Protein AF-A0A1F2WNJ8-F1 (afdb_monomer)

Solvent-accessible surface area (backbone atoms only — not comparable to full-atom values): 9032 Å² total; per-residue (Å²): 133,84,73,77,76,70,85,64,63,61,57,28,18,26,42,73,96,50,58,92,59,46,74,26,73,40,63,68,59,33,52,50,54,56,52,70,74,45,60,77,95,72,59,63,69,61,45,53,36,36,20,24,24,73,57,68,88,82,43,72,6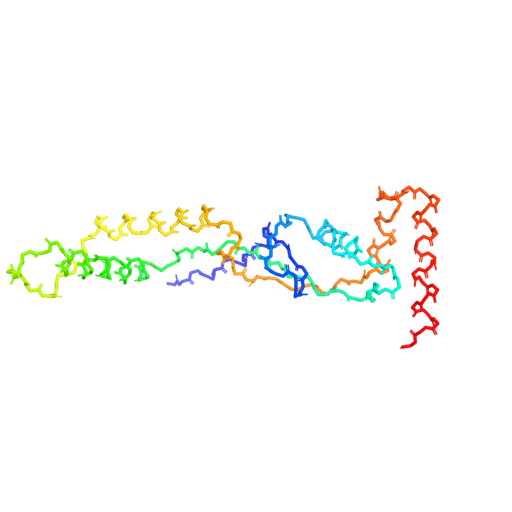1,57,21,42,53,52,31,42,52,54,50,51,53,50,37,75,76,69,49,71,98,80,71,76,95,78,72,74,67,49,75,68,50,30,50,51,37,39,52,48,52,50,47,47,46,68,70,44,68,63,80,42,46,42,80,61,44,76,46,81,43,51,42,64,64,48,38,75,75,40,26,44,81,76,57,33,70,67,58,15,51,48,51,48,50,52,53,54,49,56,64,72,74,50,134

pLDDT: mean 79.24, std 13.73, range [32.66, 96.44]

Mean predicted aligned error: 10.82 Å

Radius of gyration: 24.04 Å; Cα contacts (8 Å, |Δi|>4): 175; chains: 1; bounding box: 48×28×74 Å

Foldseek 3Di:
DPPPPPQDFFQFKEWPPRVVARDHRDHLVRLVVVCVVDDLLPDDQKTKMWGKDADQPPDLPVLQVVLLVVVVVCCVVPNDPPDDNPDGRDPVSSVVSNVVVRVCSVPPHDPRIDGRDIDIDGPLVSLVVPQCVVPNDPRSVVSSVVSVVSVVVPD

Organism: NCBI:txid1797199

Structure (mmCIF, N/CA/C/O backbone):
data_AF-A0A1F2WNJ8-F1
#
_entry.id   AF-A0A1F2WNJ8-F1
#
loop_
_atom_site.group_PDB
_atom_site.id
_atom_site.type_symbol
_atom_site.label_atom_id
_atom_site.label_alt_id
_atom_site.label_comp_id
_atom_site.label_asym_id
_atom_site.label_entity_id
_atom_site.label_seq_id
_atom_site.pdbx_PDB_ins_code
_atom_site.Cartn_x
_atom_site.Cartn_y
_atom_site.Cartn_z
_atom_site.occupancy
_atom_site.B_iso_or_equiv
_atom_site.auth_seq_id
_atom_site.auth_comp_id
_atom_site.auth_asym_id
_atom_site.auth_atom_id
_atom_site.pdbx_PDB_model_num
ATOM 1 N N . MET A 1 1 ? -27.701 -10.867 8.810 1.00 33.66 1 MET A N 1
ATOM 2 C CA . MET A 1 1 ? -26.937 -11.125 7.574 1.00 33.66 1 MET A CA 1
ATOM 3 C C . MET A 1 1 ? -25.836 -10.092 7.550 1.00 33.66 1 MET A C 1
ATOM 5 O O . MET A 1 1 ? -26.159 -8.916 7.579 1.00 33.66 1 MET A O 1
ATOM 9 N N . ILE A 1 2 ? -24.582 -10.520 7.658 1.00 36.41 2 ILE A N 1
ATOM 10 C CA . ILE A 1 2 ? -23.432 -9.622 7.523 1.00 36.41 2 ILE A CA 1
ATOM 11 C C . ILE A 1 2 ? -23.294 -9.413 6.017 1.00 36.41 2 ILE A C 1
ATOM 13 O O . ILE A 1 2 ? -23.156 -10.397 5.290 1.00 36.41 2 ILE A O 1
ATOM 17 N N . GLU A 1 3 ? -23.467 -8.180 5.543 1.00 32.66 3 GLU A N 1
ATOM 18 C CA . GLU A 1 3 ? -23.197 -7.859 4.142 1.00 32.66 3 GLU A CA 1
ATOM 19 C C . GLU A 1 3 ? -21.767 -8.308 3.819 1.00 32.66 3 GLU A C 1
ATOM 21 O O . GLU A 1 3 ? -20.878 -8.105 4.655 1.00 32.66 3 GLU A O 1
ATOM 26 N N . PRO A 1 4 ? -21.517 -8.954 2.664 1.00 41.44 4 PRO A N 1
ATOM 27 C CA . PRO A 1 4 ? -20.151 -9.218 2.256 1.00 41.44 4 PRO A CA 1
ATOM 28 C C . PRO A 1 4 ? -19.448 -7.867 2.245 1.00 41.44 4 PRO A C 1
ATOM 30 O O . PRO A 1 4 ? -19.889 -6.950 1.552 1.00 41.44 4 PRO A O 1
ATOM 33 N N . CYS A 1 5 ? -18.420 -7.729 3.083 1.00 46.00 5 CYS A N 1
ATOM 34 C CA . CYS A 1 5 ? -17.562 -6.560 3.078 1.00 46.00 5 CYS A CA 1
ATOM 35 C C . CYS A 1 5 ? -17.187 -6.311 1.617 1.00 46.00 5 CYS A C 1
ATOM 37 O O . CYS A 1 5 ? -16.544 -7.170 1.012 1.00 46.00 5 CYS A O 1
ATOM 39 N N . GLY A 1 6 ? -17.673 -5.207 1.036 1.00 52.19 6 GLY A N 1
ATOM 40 C CA . GLY A 1 6 ? -17.343 -4.844 -0.337 1.00 52.19 6 GLY A CA 1
ATOM 41 C C . GLY A 1 6 ? -15.834 -4.959 -0.513 1.00 52.19 6 GLY A C 1
ATOM 42 O O . GLY A 1 6 ? -15.090 -4.626 0.415 1.00 52.19 6 GLY A O 1
ATOM 43 N N . LYS A 1 7 ? -15.399 -5.518 -1.646 1.00 59.28 7 LYS A N 1
ATOM 44 C CA . LYS A 1 7 ? -13.976 -5.665 -1.956 1.00 59.28 7 LYS A CA 1
ATOM 45 C C . LYS A 1 7 ? -13.351 -4.276 -1.789 1.00 59.28 7 LYS A C 1
ATOM 47 O O . LYS A 1 7 ? -13.779 -3.347 -2.467 1.00 59.28 7 LYS A O 1
ATOM 52 N N . GLN A 1 8 ? -12.481 -4.109 -0.794 1.00 71.25 8 GLN A N 1
ATOM 53 C CA . GLN A 1 8 ? -11.830 -2.824 -0.559 1.00 71.25 8 GLN A CA 1
ATOM 54 C C . GLN A 1 8 ? -10.911 -2.552 -1.750 1.00 71.25 8 GLN A C 1
ATOM 56 O O . GLN A 1 8 ? -10.199 -3.454 -2.186 1.00 71.25 8 GLN A O 1
ATOM 61 N N . GLU A 1 9 ? -10.997 -1.349 -2.307 1.00 83.31 9 GLU A N 1
ATOM 62 C CA . GLU A 1 9 ? -10.134 -0.908 -3.403 1.00 83.31 9 GLU A CA 1
ATOM 63 C C . GLU A 1 9 ? -8.797 -0.427 -2.834 1.00 83.31 9 GLU A C 1
ATOM 65 O O . GLU A 1 9 ? -8.747 0.080 -1.709 1.00 83.31 9 GLU A O 1
ATOM 70 N N . ALA A 1 10 ? -7.715 -0.614 -3.590 1.00 86.75 10 ALA A N 1
ATOM 71 C CA . ALA A 1 10 ? -6.405 -0.107 -3.210 1.00 86.75 10 ALA A CA 1
ATOM 72 C C . ALA A 1 10 ? -6.395 1.431 -3.254 1.00 86.75 10 ALA A C 1
ATOM 74 O O . ALA A 1 10 ? -6.779 2.042 -4.249 1.00 86.75 10 ALA A O 1
ATOM 75 N N . GLU A 1 11 ? -5.949 2.046 -2.163 1.00 87.81 11 GLU A N 1
ATOM 76 C CA . GLU A 1 11 ? -5.762 3.495 -2.014 1.00 87.81 11 GLU A CA 1
ATOM 77 C C . GLU A 1 11 ? -4.281 3.878 -2.100 1.00 87.81 11 GLU A C 1
ATOM 79 O O . GLU A 1 11 ? -3.948 5.010 -2.450 1.00 87.81 11 GLU A O 1
ATOM 84 N N . LEU A 1 12 ? -3.401 2.939 -1.743 1.00 88.56 12 LEU A N 1
ATOM 85 C CA . LEU A 1 12 ? -1.956 3.100 -1.729 1.00 88.56 12 LEU A CA 1
ATOM 86 C C . LEU A 1 12 ? -1.278 1.865 -2.332 1.00 88.56 12 LEU A C 1
ATOM 88 O O . LEU A 1 12 ? -1.817 0.761 -2.259 1.00 88.56 12 LEU A O 1
ATOM 92 N N . TRP A 1 13 ? -0.083 2.045 -2.882 1.00 90.25 13 TRP A N 1
ATOM 93 C CA . TRP A 1 13 ? 0.693 1.013 -3.560 1.00 90.25 13 TRP A CA 1
ATOM 94 C C . TRP A 1 13 ? 2.133 0.983 -3.045 1.00 90.25 13 TRP A C 1
ATOM 96 O O . TRP A 1 13 ? 2.721 2.025 -2.741 1.00 90.25 13 TRP A O 1
ATOM 106 N N . ALA A 1 14 ? 2.694 -0.222 -2.946 1.00 90.81 14 ALA A N 1
ATOM 107 C CA . ALA A 1 14 ? 4.107 -0.448 -2.652 1.00 90.81 14 ALA A CA 1
ATOM 108 C C . ALA A 1 14 ? 4.631 -1.681 -3.399 1.00 90.81 14 ALA A C 1
ATOM 110 O O . ALA A 1 14 ? 3.898 -2.652 -3.603 1.00 90.81 14 ALA A O 1
ATOM 111 N N . VAL A 1 15 ? 5.911 -1.664 -3.767 1.00 89.69 15 VAL A N 1
ATOM 112 C CA . VAL A 1 15 ? 6.618 -2.848 -4.272 1.00 89.69 15 VAL A CA 1
ATOM 113 C C . VAL A 1 15 ? 6.935 -3.794 -3.108 1.00 89.69 15 VAL A C 1
ATOM 115 O O . VAL A 1 15 ? 7.260 -3.346 -2.007 1.00 89.69 15 VAL A O 1
ATOM 118 N N . GLU A 1 16 ? 6.832 -5.106 -3.331 1.00 85.50 16 GLU A N 1
ATOM 119 C CA . GLU A 1 16 ? 7.194 -6.123 -2.336 1.00 85.50 16 GLU A CA 1
ATOM 120 C C . GLU A 1 16 ? 8.633 -5.920 -1.819 1.00 85.50 16 GLU A C 1
ATOM 122 O O . GLU A 1 16 ? 9.577 -5.776 -2.596 1.00 85.50 16 GLU A O 1
ATOM 127 N N . GLY A 1 17 ? 8.802 -5.890 -0.492 1.00 78.12 17 GLY A N 1
ATOM 128 C CA . GLY A 1 17 ? 10.090 -5.635 0.161 1.00 78.12 17 GLY A CA 1
ATOM 129 C C . GLY A 1 17 ? 10.508 -4.159 0.222 1.00 78.12 17 GLY A C 1
ATOM 130 O O . GLY A 1 17 ? 11.590 -3.863 0.724 1.00 78.12 17 GLY A O 1
ATOM 131 N N . TRP A 1 18 ? 9.676 -3.242 -0.286 1.00 74.31 18 TRP A N 1
ATOM 132 C CA . TRP A 1 18 ? 9.770 -1.780 -0.118 1.00 74.31 18 TRP A CA 1
ATOM 133 C C . TRP A 1 18 ? 8.562 -1.217 0.663 1.00 74.31 18 TRP A C 1
ATOM 135 O O . TRP A 1 18 ? 8.301 -0.015 0.687 1.00 74.31 18 TRP A O 1
ATOM 145 N N . ASP A 1 19 ? 7.829 -2.098 1.336 1.00 63.72 19 ASP A N 1
ATOM 146 C CA . ASP A 1 19 ? 6.592 -1.859 2.080 1.00 63.72 19 ASP A CA 1
ATOM 147 C C . ASP A 1 19 ? 6.775 -1.059 3.381 1.00 63.72 19 ASP A C 1
ATOM 149 O O . ASP A 1 19 ? 5.790 -0.638 3.989 1.00 63.72 19 ASP A O 1
ATOM 153 N N . GLU A 1 20 ? 8.016 -0.752 3.779 1.00 59.41 20 GLU A N 1
ATOM 154 C CA . GLU A 1 20 ? 8.295 0.117 4.931 1.00 59.41 20 GLU A CA 1
ATOM 155 C C . GLU A 1 20 ? 7.706 1.535 4.758 1.00 59.41 20 GLU A C 1
ATOM 157 O O . GLU A 1 20 ? 7.412 2.209 5.751 1.00 59.41 20 GLU A O 1
ATOM 162 N N . ASN A 1 21 ? 7.475 1.971 3.510 1.00 61.72 21 ASN A N 1
ATOM 163 C CA . ASN A 1 21 ? 6.857 3.254 3.171 1.00 61.72 21 ASN A CA 1
ATOM 164 C C . ASN A 1 21 ? 5.771 3.089 2.088 1.00 61.72 21 ASN A C 1
ATOM 166 O O . ASN A 1 21 ? 6.014 3.342 0.912 1.00 61.72 21 ASN A O 1
ATOM 170 N N . ILE A 1 22 ? 4.544 2.714 2.473 1.00 71.62 22 ILE A N 1
ATOM 171 C CA . ILE A 1 22 ? 3.394 2.670 1.546 1.00 71.62 22 ILE A CA 1
ATOM 172 C C . ILE A 1 22 ? 2.926 4.103 1.225 1.00 71.62 22 ILE A C 1
ATOM 174 O O . ILE A 1 22 ? 2.010 4.635 1.849 1.00 71.62 22 ILE A O 1
ATOM 178 N N . THR A 1 23 ? 3.608 4.787 0.308 1.00 72.94 23 THR A N 1
ATOM 179 C CA . THR A 1 23 ? 3.419 6.235 0.091 1.00 72.94 23 THR A CA 1
ATOM 180 C C . THR A 1 23 ? 2.772 6.616 -1.232 1.00 72.94 23 THR A C 1
ATOM 182 O O . THR A 1 23 ? 2.320 7.753 -1.354 1.00 72.94 23 THR A O 1
ATOM 185 N N . HIS A 1 24 ? 2.703 5.708 -2.203 1.00 85.69 24 HIS A N 1
ATOM 186 C CA . HIS A 1 24 ? 2.245 6.035 -3.554 1.00 85.69 24 HIS A CA 1
ATOM 187 C C . HIS A 1 24 ? 0.742 5.822 -3.682 1.00 85.69 24 HIS A C 1
ATOM 189 O O . HIS A 1 24 ? 0.246 4.744 -3.374 1.00 85.69 24 HIS A O 1
ATOM 195 N N . SER A 1 25 ? 0.008 6.826 -4.156 1.00 88.12 25 SER A N 1
ATOM 196 C CA . SER A 1 25 ? -1.423 6.689 -4.475 1.00 88.12 25 SER A CA 1
ATOM 197 C C . SER A 1 25 ? -1.678 6.088 -5.859 1.00 88.12 25 SER A C 1
ATOM 199 O O . SER A 1 25 ? -2.816 5.765 -6.188 1.00 88.12 25 SER A O 1
ATOM 201 N N . ASP A 1 26 ? -0.629 5.955 -6.671 1.00 90.69 26 ASP A N 1
ATOM 202 C CA . ASP A 1 26 ? -0.675 5.431 -8.029 1.00 90.69 26 ASP A CA 1
ATOM 203 C C . ASP A 1 26 ? 0.335 4.286 -8.202 1.00 90.69 26 ASP A C 1
ATOM 205 O O . ASP A 1 26 ? 1.465 4.343 -7.708 1.00 90.69 26 ASP A O 1
ATOM 209 N N . MET A 1 27 ? -0.091 3.221 -8.882 1.00 92.50 27 MET A N 1
ATOM 210 C CA . MET A 1 27 ? 0.734 2.029 -9.088 1.00 92.50 27 MET A CA 1
ATOM 211 C C . MET A 1 27 ? 1.896 2.299 -10.054 1.00 92.50 27 MET A C 1
ATOM 213 O O . MET A 1 27 ? 2.992 1.785 -9.834 1.00 92.50 27 MET A O 1
ATOM 217 N N . ASP A 1 28 ? 1.680 3.099 -11.105 1.00 93.19 28 ASP A N 1
ATOM 218 C CA . ASP A 1 28 ? 2.714 3.395 -12.100 1.00 93.19 28 ASP A CA 1
ATOM 219 C C . ASP A 1 28 ? 3.804 4.292 -11.481 1.00 93.19 28 ASP A C 1
ATOM 221 O O . ASP A 1 28 ? 4.990 4.054 -11.709 1.00 93.19 28 ASP A O 1
ATOM 225 N N . GLU A 1 29 ? 3.424 5.255 -10.631 1.00 90.25 29 GLU A N 1
ATOM 226 C CA . GLU A 1 29 ? 4.361 6.058 -9.825 1.00 90.25 29 GLU A CA 1
ATOM 227 C C . GLU A 1 29 ? 5.210 5.175 -8.896 1.00 90.25 29 GLU A C 1
ATOM 229 O O . GLU A 1 29 ? 6.431 5.321 -8.845 1.00 90.25 29 GLU A O 1
ATOM 234 N N . CYS A 1 30 ? 4.582 4.208 -8.217 1.00 91.19 30 CYS A N 1
ATOM 235 C CA . CYS A 1 30 ? 5.275 3.263 -7.341 1.00 91.19 30 CYS A CA 1
ATOM 236 C C . CYS A 1 30 ? 6.336 2.433 -8.085 1.00 91.19 30 CYS A C 1
ATOM 238 O O . CYS A 1 30 ? 7.457 2.272 -7.598 1.00 91.19 30 CYS A O 1
ATOM 240 N N . ILE A 1 31 ? 5.996 1.923 -9.275 1.00 92.56 31 ILE A N 1
ATOM 241 C CA . ILE A 1 31 ? 6.929 1.172 -10.125 1.00 92.56 31 ILE A CA 1
ATOM 242 C C . ILE A 1 31 ? 8.082 2.076 -10.581 1.00 92.56 31 ILE A C 1
ATOM 244 O O . ILE A 1 31 ? 9.243 1.675 -10.499 1.00 92.56 31 ILE A O 1
ATOM 248 N N . GLY A 1 32 ? 7.774 3.295 -11.033 1.00 90.44 32 GLY A N 1
ATOM 249 C CA . GLY A 1 32 ? 8.772 4.253 -11.508 1.00 90.44 32 GLY A CA 1
ATOM 250 C C . GLY A 1 32 ? 9.797 4.624 -10.436 1.00 90.44 32 GLY A C 1
ATOM 251 O O . GLY A 1 32 ? 10.999 4.571 -10.696 1.00 90.44 32 GLY A O 1
ATOM 252 N N . ASP A 1 33 ? 9.346 4.934 -9.220 1.00 90.25 33 ASP A N 1
ATOM 253 C CA . ASP A 1 33 ? 10.235 5.290 -8.108 1.00 90.25 33 ASP A CA 1
ATOM 254 C C . ASP A 1 33 ? 11.112 4.119 -7.656 1.00 90.25 33 ASP A C 1
ATOM 256 O O . ASP A 1 33 ? 12.306 4.305 -7.402 1.00 90.25 33 ASP A O 1
ATOM 260 N N . TYR A 1 34 ? 10.562 2.902 -7.627 1.00 91.19 34 TYR A N 1
ATOM 261 C CA . TYR A 1 34 ? 11.344 1.696 -7.357 1.00 91.19 34 TYR A CA 1
ATOM 262 C C . TYR A 1 34 ? 12.466 1.507 -8.388 1.00 91.19 34 TYR A C 1
ATOM 264 O O . TYR A 1 34 ? 13.625 1.319 -8.016 1.00 91.19 34 TYR A O 1
ATOM 272 N N . LEU A 1 35 ? 12.146 1.609 -9.683 1.00 91.12 35 LEU A N 1
ATOM 273 C CA . LEU A 1 35 ? 13.126 1.463 -10.762 1.00 91.12 35 LEU A CA 1
ATOM 274 C C . LEU A 1 35 ? 14.182 2.578 -10.738 1.00 91.12 35 LEU A C 1
ATOM 276 O O . LEU A 1 35 ? 15.368 2.290 -10.892 1.0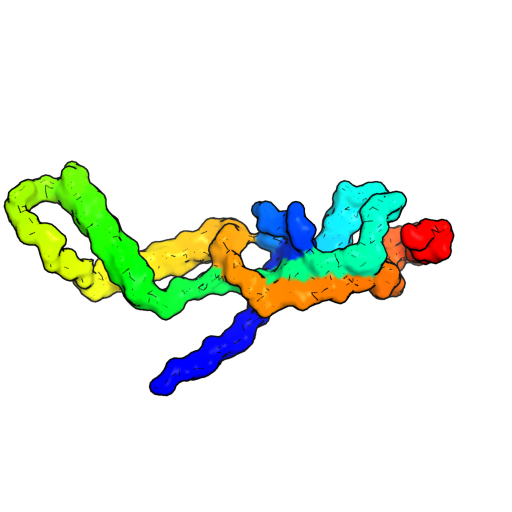0 91.12 35 LEU A O 1
ATOM 280 N N . ASN A 1 36 ? 13.783 3.826 -10.474 1.00 88.12 36 ASN A N 1
ATOM 281 C CA . ASN A 1 36 ? 14.701 4.960 -10.312 1.00 88.12 36 ASN A CA 1
ATOM 282 C C . ASN A 1 36 ? 15.671 4.779 -9.131 1.00 88.12 36 ASN A C 1
ATOM 284 O O . ASN A 1 36 ? 16.770 5.334 -9.141 1.00 88.12 36 ASN A O 1
ATOM 288 N N . GLY A 1 37 ? 15.279 4.007 -8.112 1.00 87.00 37 GLY A N 1
ATOM 289 C CA . GLY A 1 37 ? 16.136 3.638 -6.985 1.00 87.00 37 GLY A CA 1
ATOM 290 C C . GLY A 1 37 ? 17.212 2.596 -7.315 1.00 87.00 37 GLY A C 1
ATOM 291 O O . GLY A 1 37 ? 18.111 2.371 -6.501 1.00 87.00 37 GLY A O 1
ATOM 292 N N . LEU A 1 38 ? 17.146 1.966 -8.490 1.00 88.69 38 LEU A N 1
ATOM 293 C CA . LEU A 1 38 ? 18.054 0.914 -8.940 1.00 88.69 38 LEU A CA 1
ATOM 294 C C . LEU A 1 38 ? 18.879 1.380 -10.146 1.00 88.69 38 LEU A C 1
ATOM 296 O O . LEU A 1 38 ? 18.431 2.188 -10.956 1.00 88.69 38 LEU A O 1
ATOM 300 N N . SER A 1 39 ? 20.077 0.818 -10.329 1.00 88.06 39 SER A N 1
ATOM 301 C CA . SER A 1 39 ? 20.734 0.898 -11.640 1.00 88.06 39 SER A CA 1
ATOM 302 C C . SER A 1 39 ? 20.023 -0.026 -12.636 1.00 88.06 39 SER A C 1
ATOM 304 O O . SER A 1 39 ? 19.563 -1.103 -12.260 1.00 88.06 39 SER A O 1
ATOM 306 N N . MET A 1 40 ? 19.954 0.375 -13.911 1.00 85.75 40 MET A N 1
ATOM 307 C CA . MET A 1 40 ? 19.204 -0.342 -14.957 1.00 85.75 40 MET A CA 1
ATOM 308 C C . MET A 1 40 ? 19.614 -1.816 -15.112 1.00 85.75 40 MET A C 1
ATOM 310 O O . MET A 1 40 ? 18.781 -2.674 -15.369 1.00 85.75 40 MET A O 1
ATOM 314 N N . GLU A 1 41 ? 20.891 -2.135 -14.902 1.00 85.50 41 GLU A N 1
ATOM 315 C CA . GLU A 1 41 ? 21.412 -3.513 -14.915 1.00 85.50 41 GLU A CA 1
ATOM 316 C C . GLU A 1 41 ? 20.804 -4.424 -13.830 1.00 85.50 41 GLU A C 1
ATOM 318 O O . GLU A 1 41 ? 20.890 -5.644 -13.930 1.00 85.50 41 GLU A O 1
ATOM 323 N N . ASN A 1 42 ? 20.193 -3.834 -12.800 1.00 89.25 42 ASN A N 1
ATOM 324 C CA . ASN A 1 42 ? 19.522 -4.527 -11.704 1.00 89.25 42 ASN A CA 1
ATOM 325 C C . ASN A 1 42 ? 17.993 -4.470 -11.819 1.00 89.25 42 ASN A C 1
ATOM 327 O O . ASN A 1 42 ? 17.300 -4.927 -10.908 1.00 89.25 42 ASN A O 1
ATOM 331 N N . TRP A 1 43 ? 17.449 -3.892 -12.894 1.00 92.31 43 TRP A N 1
ATOM 332 C CA . TRP A 1 43 ? 16.005 -3.865 -13.091 1.00 92.31 43 TRP A CA 1
ATOM 333 C C . TRP A 1 43 ? 15.485 -5.292 -13.311 1.00 92.31 43 TRP A C 1
ATOM 335 O O . TRP A 1 43 ? 16.040 -6.032 -14.122 1.00 92.31 43 TRP A O 1
ATOM 345 N N . PRO A 1 44 ? 14.439 -5.723 -12.591 1.00 92.25 44 PRO A N 1
ATOM 346 C CA . PRO A 1 44 ? 13.863 -7.045 -12.793 1.00 92.25 44 PRO A CA 1
ATOM 347 C C . PRO A 1 44 ? 12.978 -7.081 -14.050 1.00 92.25 44 PRO A C 1
ATOM 349 O O . PRO A 1 44 ? 12.539 -6.054 -14.561 1.00 92.25 44 PRO A O 1
ATOM 352 N N . THR A 1 45 ? 12.660 -8.280 -14.543 1.00 93.19 45 THR A N 1
ATOM 353 C CA . THR A 1 45 ? 11.684 -8.458 -15.635 1.00 93.19 45 THR A CA 1
ATOM 354 C C . THR A 1 45 ? 10.242 -8.288 -15.160 1.00 93.19 45 THR A C 1
ATOM 356 O O . THR A 1 45 ? 9.395 -7.785 -15.903 1.00 93.19 45 THR A O 1
ATOM 359 N N . THR A 1 46 ? 9.971 -8.686 -13.918 1.00 94.56 46 THR A N 1
ATOM 360 C CA . THR A 1 46 ? 8.671 -8.589 -13.253 1.00 94.56 46 THR A CA 1
ATOM 361 C C . THR A 1 46 ? 8.832 -8.044 -11.840 1.00 94.56 46 THR A C 1
ATOM 363 O O . THR A 1 46 ? 9.794 -8.379 -11.151 1.00 94.56 46 THR A O 1
ATOM 366 N N . ILE A 1 47 ? 7.872 -7.237 -11.398 1.00 93.69 47 ILE A N 1
ATOM 367 C CA . ILE A 1 47 ? 7.813 -6.671 -10.049 1.00 93.69 47 ILE A CA 1
ATOM 368 C C . ILE A 1 47 ? 6.478 -7.056 -9.424 1.00 93.69 47 ILE A C 1
ATOM 370 O O . ILE A 1 47 ? 5.435 -6.926 -10.063 1.00 93.69 47 ILE A O 1
ATOM 374 N N . GLN A 1 48 ? 6.501 -7.489 -8.167 1.00 95.12 48 GLN A N 1
ATOM 375 C CA . GLN A 1 48 ? 5.288 -7.665 -7.383 1.00 95.12 48 GLN A CA 1
ATOM 376 C C . GLN A 1 48 ? 4.917 -6.334 -6.722 1.00 95.12 48 GLN A C 1
ATOM 378 O O . GLN A 1 48 ? 5.668 -5.810 -5.899 1.00 95.12 48 GLN A O 1
ATOM 383 N N . VAL A 1 49 ? 3.754 -5.789 -7.078 1.00 92.75 49 VAL A N 1
ATOM 384 C CA . VAL A 1 49 ? 3.212 -4.555 -6.498 1.00 92.75 49 VAL A CA 1
ATOM 385 C C . VAL A 1 49 ? 1.965 -4.898 -5.697 1.00 92.75 49 VAL A C 1
ATOM 387 O O . VAL A 1 49 ? 1.097 -5.643 -6.151 1.00 92.75 49 VAL A O 1
ATOM 390 N N . ASN A 1 50 ? 1.883 -4.389 -4.477 1.00 91.94 50 ASN A N 1
ATOM 391 C CA . ASN A 1 50 ? 0.800 -4.666 -3.548 1.00 91.94 50 ASN A CA 1
ATOM 392 C C . ASN A 1 50 ? -0.037 -3.406 -3.342 1.00 91.94 50 ASN A C 1
ATOM 394 O O . ASN A 1 50 ? 0.501 -2.318 -3.134 1.00 91.94 50 ASN A O 1
ATOM 398 N N . GLY A 1 51 ? -1.354 -3.577 -3.421 1.00 90.25 51 GLY A N 1
ATOM 399 C CA . GLY A 1 51 ? -2.339 -2.531 -3.191 1.00 90.25 51 GLY A CA 1
ATOM 400 C C . GLY A 1 51 ? -2.888 -2.623 -1.772 1.00 90.25 51 GLY A C 1
ATOM 401 O O . GLY A 1 51 ? -3.248 -3.704 -1.292 1.00 90.25 51 GLY A O 1
ATOM 402 N N . PHE A 1 52 ? -2.974 -1.479 -1.10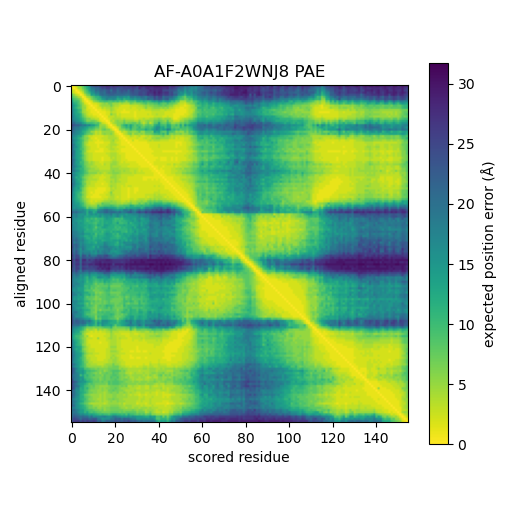8 1.00 87.31 52 PHE A N 1
ATOM 403 C CA . PHE A 1 52 ? -3.317 -1.354 0.298 1.00 87.31 52 PHE A CA 1
ATOM 404 C C . PHE A 1 52 ? -4.497 -0.404 0.480 1.00 87.31 52 PHE A C 1
ATOM 406 O O . PHE A 1 52 ? -4.578 0.640 -0.165 1.00 87.31 52 PHE A O 1
ATOM 413 N N . SER A 1 53 ? -5.410 -0.755 1.380 1.00 85.88 53 SER A N 1
ATOM 414 C CA . SER A 1 53 ? -6.509 0.113 1.813 1.00 85.88 53 SER A CA 1
ATOM 415 C C . SER A 1 53 ? -6.366 0.358 3.302 1.00 85.88 53 SER A C 1
ATOM 417 O O . SER A 1 53 ? -5.950 -0.539 4.041 1.00 85.88 53 SER A O 1
ATOM 419 N N . ARG A 1 54 ? -6.734 1.555 3.762 1.00 77.00 54 ARG A N 1
ATOM 420 C CA . ARG A 1 54 ? -6.730 1.842 5.194 1.00 77.00 54 ARG A CA 1
ATOM 421 C C . ARG A 1 54 ? -7.597 0.829 5.935 1.00 77.00 54 ARG A C 1
ATOM 423 O O . ARG A 1 54 ? -8.740 0.548 5.545 1.00 77.00 54 ARG A O 1
ATOM 430 N N . MET A 1 55 ? -7.047 0.305 7.027 1.00 73.94 55 MET A N 1
ATOM 431 C CA . MET A 1 55 ? -7.803 -0.483 7.984 1.00 73.94 55 MET A CA 1
ATOM 432 C C . MET A 1 55 ? -9.022 0.336 8.399 1.00 73.94 55 MET A C 1
ATOM 434 O O . MET A 1 55 ? -8.969 1.552 8.569 1.00 73.94 55 MET A O 1
ATOM 438 N N . LYS A 1 56 ? -10.160 -0.322 8.546 1.00 64.06 56 LYS A N 1
ATOM 439 C CA . LYS A 1 56 ? -11.322 0.287 9.190 1.00 64.06 56 LYS A CA 1
ATOM 440 C C . LYS A 1 56 ? -11.439 -0.403 10.528 1.00 64.06 56 LYS A C 1
ATOM 442 O O . LYS A 1 56 ? -11.439 -1.634 10.539 1.00 64.06 56 LYS A O 1
ATOM 447 N N . ALA A 1 57 ? -11.570 0.350 11.619 1.00 58.31 57 ALA A N 1
ATOM 448 C CA . ALA A 1 57 ? -11.867 -0.219 12.929 1.00 58.31 57 ALA A CA 1
ATOM 449 C C . ALA A 1 57 ? -13.286 -0.808 12.886 1.00 58.31 57 ALA A C 1
ATOM 451 O O . ALA A 1 57 ? -14.281 -0.186 13.250 1.00 58.31 57 ALA A O 1
ATOM 452 N N . LYS A 1 58 ? -13.413 -2.004 12.312 1.00 57.88 58 LYS A N 1
ATOM 453 C CA . LYS A 1 58 ? -14.703 -2.632 12.011 1.00 57.88 58 LYS A CA 1
ATOM 454 C C . LYS A 1 58 ? -15.310 -3.315 13.221 1.00 57.88 58 LYS A C 1
ATOM 456 O O . LYS A 1 58 ? -16.424 -3.829 13.129 1.00 57.88 58 LYS A O 1
ATOM 461 N N . PHE A 1 59 ? -14.629 -3.317 14.357 1.00 64.12 59 PHE A N 1
ATOM 462 C CA . PHE A 1 59 ? -15.047 -4.130 15.473 1.00 64.12 59 PHE A CA 1
ATOM 463 C C . PHE A 1 59 ? -15.279 -3.242 16.685 1.00 64.12 59 PHE A C 1
ATOM 465 O O . PHE A 1 59 ? -14.370 -2.905 17.430 1.00 64.12 59 PHE A O 1
ATOM 472 N N . GLN A 1 60 ? -16.559 -2.965 16.948 1.00 65.69 60 GLN A N 1
ATOM 473 C CA . GLN A 1 60 ? -17.033 -2.461 18.241 1.00 65.69 60 GLN A CA 1
ATOM 474 C C . GLN A 1 60 ? -16.403 -3.238 19.412 1.00 65.69 60 GLN A C 1
ATOM 476 O O . GLN A 1 60 ? -16.196 -2.688 20.486 1.00 65.69 60 GLN A O 1
ATOM 481 N N . ARG A 1 61 ? -16.084 -4.520 19.192 1.00 74.81 61 ARG A N 1
ATOM 482 C CA . ARG A 1 61 ? -15.361 -5.373 20.131 1.00 74.81 61 ARG A CA 1
ATOM 483 C C . ARG A 1 61 ? -13.935 -4.894 20.423 1.00 74.81 61 ARG A C 1
ATOM 485 O O . ARG A 1 61 ? -13.590 -4.829 21.588 1.00 74.81 61 ARG A O 1
ATOM 492 N N . GLU A 1 62 ? -13.155 -4.506 19.420 1.00 76.38 62 GLU A N 1
ATOM 493 C CA . GLU A 1 62 ? -11.799 -3.968 19.626 1.00 76.38 62 GLU A CA 1
ATOM 494 C C . GLU A 1 62 ? -11.845 -2.641 20.387 1.00 76.38 62 GLU A C 1
ATOM 496 O O . GLU A 1 62 ? -11.060 -2.426 21.303 1.00 76.38 62 GLU A O 1
ATOM 501 N N . ALA A 1 63 ? -12.825 -1.783 20.084 1.00 72.69 63 ALA A N 1
ATOM 502 C CA . ALA A 1 63 ? -13.034 -0.554 20.845 1.00 72.69 63 ALA A CA 1
ATOM 503 C C . ALA A 1 63 ? -13.476 -0.825 22.295 1.00 72.69 63 ALA A C 1
ATOM 505 O O . ALA A 1 63 ? -13.102 -0.078 23.197 1.00 72.69 63 ALA A O 1
ATOM 506 N N . ILE A 1 64 ? -14.262 -1.881 22.540 1.00 78.06 64 ILE A N 1
ATOM 507 C CA . ILE A 1 64 ? -14.611 -2.335 23.897 1.00 78.06 64 ILE A CA 1
ATOM 508 C C . ILE A 1 64 ? -13.368 -2.846 24.626 1.00 78.06 64 ILE A C 1
ATOM 510 O O . ILE A 1 64 ? -13.161 -2.468 25.776 1.00 78.06 64 ILE A O 1
ATOM 514 N N . ASP A 1 65 ? -12.558 -3.679 23.974 1.00 81.38 65 ASP A N 1
ATOM 515 C CA . ASP A 1 65 ? -11.362 -4.278 24.564 1.00 81.38 65 ASP A CA 1
ATOM 516 C C . ASP A 1 65 ? -10.335 -3.183 24.910 1.00 81.38 65 ASP A C 1
ATOM 518 O O . ASP A 1 65 ? -9.920 -3.079 26.063 1.00 81.38 65 ASP A O 1
ATOM 522 N N . LEU A 1 66 ? -10.064 -2.253 23.988 1.00 81.19 66 LEU A N 1
ATOM 523 C CA . LEU A 1 66 ? -9.207 -1.092 24.249 1.00 81.19 66 LEU A CA 1
ATOM 524 C C . LEU A 1 66 ? -9.787 -0.172 25.339 1.00 81.19 66 LEU A C 1
ATOM 526 O O . LEU A 1 66 ? -9.052 0.349 26.175 1.00 81.19 66 LEU A O 1
ATOM 530 N N . ALA A 1 67 ? -11.109 0.032 25.379 1.00 81.44 67 ALA A N 1
ATOM 531 C CA . ALA A 1 67 ? -11.742 0.818 26.440 1.0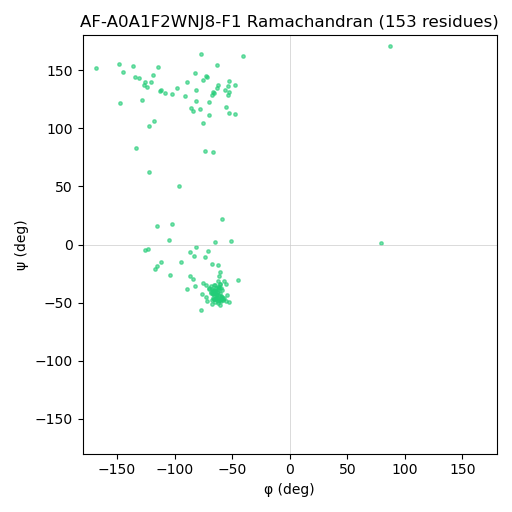0 81.44 67 ALA A CA 1
ATOM 532 C C . ALA A 1 67 ? -11.599 0.159 27.820 1.00 81.44 67 ALA A C 1
ATOM 534 O O . ALA A 1 67 ? -11.471 0.872 28.814 1.00 81.44 67 ALA A O 1
ATOM 535 N N . ARG A 1 68 ? -11.621 -1.178 27.895 1.00 82.81 68 ARG A N 1
ATOM 536 C CA . ARG A 1 68 ? -11.350 -1.911 29.140 1.00 82.81 68 ARG A CA 1
ATOM 537 C C . ARG A 1 68 ? -9.901 -1.765 29.566 1.00 82.81 68 ARG A C 1
ATOM 539 O O . ARG A 1 68 ? -9.669 -1.450 30.724 1.00 82.81 68 ARG A O 1
ATOM 546 N N . GLU A 1 69 ? -8.955 -1.961 28.651 1.00 83.19 69 GLU A N 1
ATOM 547 C CA . GLU A 1 69 ? -7.524 -1.814 28.945 1.00 83.19 69 GLU A CA 1
ATOM 548 C C . GLU A 1 69 ? -7.214 -0.409 29.472 1.00 83.19 69 GLU A C 1
ATOM 550 O O . GLU A 1 69 ? -6.627 -0.267 30.541 1.00 83.19 69 GLU A O 1
ATOM 555 N N . LEU A 1 70 ? -7.726 0.633 28.807 1.00 81.94 70 LEU A N 1
ATOM 556 C CA . LEU A 1 70 ? -7.586 2.016 29.268 1.00 81.94 70 LEU A CA 1
ATOM 557 C C . LEU A 1 70 ? -8.172 2.238 30.670 1.00 81.94 70 LEU A C 1
ATOM 559 O O . LEU A 1 70 ? -7.596 2.983 31.459 1.00 81.94 70 LEU A O 1
ATOM 563 N N . LEU A 1 71 ? -9.316 1.623 30.992 1.00 79.00 71 LEU A N 1
ATOM 564 C CA . LEU A 1 71 ? -9.903 1.718 32.332 1.00 79.00 71 LEU A CA 1
ATOM 565 C C . LEU A 1 71 ? -9.046 1.027 33.390 1.00 79.00 71 LEU A C 1
ATOM 567 O O . LEU A 1 71 ? -8.904 1.582 34.476 1.00 79.00 71 LEU A O 1
ATOM 571 N N . VAL A 1 72 ? -8.496 -0.150 33.083 1.00 78.62 72 VAL A N 1
ATOM 572 C CA . VAL A 1 72 ? -7.616 -0.895 33.993 1.00 78.62 72 VAL A CA 1
ATOM 573 C C . VAL A 1 72 ? -6.358 -0.082 34.290 1.00 78.62 72 VAL A C 1
ATOM 575 O O . VAL A 1 72 ? -6.069 0.166 35.455 1.00 78.62 72 VAL A O 1
ATOM 578 N N . GLU A 1 73 ? -5.676 0.423 33.264 1.00 80.19 73 GLU A N 1
ATOM 579 C CA . GLU A 1 73 ? -4.446 1.214 33.420 1.00 80.19 73 GLU A CA 1
ATOM 580 C C . GLU A 1 73 ? -4.694 2.521 34.196 1.00 80.19 73 GLU A C 1
ATOM 582 O O . GLU A 1 73 ? -4.021 2.820 35.184 1.00 80.19 73 GLU A O 1
ATOM 587 N N . LEU A 1 74 ? -5.727 3.289 33.819 1.00 78.69 74 LEU A N 1
ATOM 588 C CA . LEU A 1 74 ? -6.086 4.523 34.533 1.00 78.69 74 LEU A CA 1
ATOM 589 C C . LEU A 1 74 ? -6.486 4.254 35.987 1.00 78.69 74 LEU A C 1
ATOM 591 O O . LEU A 1 74 ? -6.288 5.108 36.851 1.00 78.69 74 LEU A O 1
ATOM 595 N N . TRP A 1 75 ? -7.070 3.091 36.263 1.00 75.06 75 TRP A N 1
ATOM 596 C CA . TRP A 1 75 ? -7.413 2.673 37.612 1.00 75.06 75 TRP A CA 1
ATOM 597 C C . TRP A 1 75 ? -6.183 2.283 38.431 1.00 75.06 75 TRP A C 1
ATOM 599 O O . TRP A 1 75 ? -6.070 2.707 39.579 1.00 75.06 75 TRP A O 1
ATOM 609 N N . GLU A 1 76 ? -5.266 1.500 37.865 1.00 73.88 76 GLU A N 1
ATOM 610 C CA . GLU A 1 76 ? -4.020 1.133 38.540 1.00 73.88 76 GLU A CA 1
ATOM 611 C C . GLU A 1 76 ? -3.187 2.369 38.900 1.00 73.88 76 GLU A C 1
ATOM 613 O O . GLU A 1 76 ? -2.605 2.424 39.986 1.00 73.88 76 GLU A O 1
ATOM 618 N N . GLU A 1 77 ? -3.183 3.386 38.035 1.00 79.38 77 GLU A N 1
ATOM 619 C CA . GLU A 1 77 ? -2.364 4.583 38.229 1.00 79.38 77 GLU A CA 1
ATOM 620 C C . GLU A 1 77 ? -3.061 5.696 39.035 1.00 79.38 77 GLU A C 1
ATOM 622 O O . GLU A 1 77 ? -2.426 6.354 39.864 1.00 79.38 77 GLU A O 1
ATOM 627 N N . TYR A 1 78 ? -4.368 5.906 38.837 1.00 75.12 78 TYR A N 1
ATOM 628 C CA . TYR A 1 78 ? -5.112 7.045 39.403 1.00 75.12 78 TYR A CA 1
ATOM 629 C C . TYR A 1 78 ? -6.353 6.651 40.217 1.00 75.12 78 TYR A C 1
ATOM 631 O O . TYR A 1 78 ? -7.015 7.517 40.799 1.00 75.12 78 TYR A O 1
ATOM 639 N N . GLY A 1 79 ? -6.701 5.365 40.259 1.00 65.69 79 GLY A N 1
ATOM 640 C CA . GLY A 1 79 ? -7.848 4.853 40.996 1.00 65.69 79 GLY A CA 1
ATOM 641 C C . GLY A 1 79 ? -7.626 4.881 42.507 1.00 65.69 79 GLY A C 1
ATOM 642 O O . GLY A 1 79 ? -6.547 4.610 43.029 1.00 65.69 79 GLY A O 1
ATOM 643 N N . ASN A 1 80 ? -8.691 5.167 43.251 1.00 63.12 80 ASN A N 1
ATOM 644 C CA . ASN A 1 80 ? -8.721 4.847 44.675 1.00 63.12 80 ASN A CA 1
ATO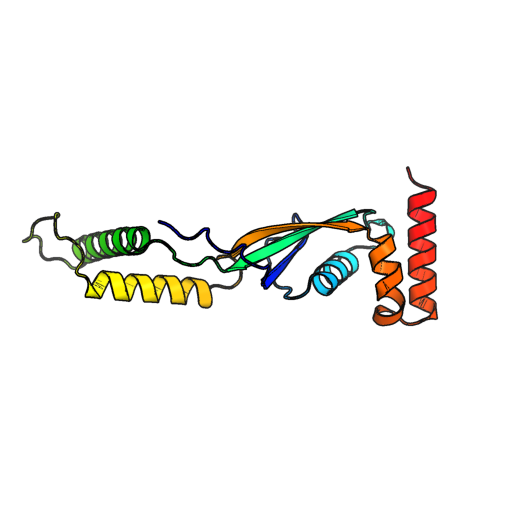M 645 C C . ASN A 1 80 ? -9.081 3.366 44.790 1.00 63.12 80 ASN A C 1
ATOM 647 O O . ASN A 1 80 ? -10.055 2.973 44.168 1.00 63.12 80 ASN A O 1
ATOM 651 N N . GLN A 1 81 ? -8.369 2.577 45.605 1.00 57.25 81 GLN A N 1
ATOM 652 C CA . GLN A 1 81 ? -8.494 1.107 45.776 1.00 57.25 81 GLN A CA 1
ATOM 653 C C . GLN A 1 81 ? -9.883 0.576 46.237 1.00 57.25 81 GLN A C 1
ATOM 655 O O . GLN A 1 81 ? -9.990 -0.498 46.822 1.00 57.25 81 GLN A O 1
ATOM 660 N N . ILE A 1 82 ? -10.959 1.333 46.038 1.00 54.47 82 ILE A N 1
ATOM 661 C CA . ILE A 1 82 ? -12.312 1.109 46.535 1.00 54.47 82 ILE A CA 1
ATOM 662 C C . ILE A 1 82 ? -13.281 1.029 45.341 1.00 54.47 82 ILE A C 1
ATOM 664 O O . ILE A 1 82 ? -14.160 1.874 45.203 1.00 54.47 82 ILE A O 1
ATOM 668 N N . CYS A 1 83 ? -13.122 0.054 44.441 1.00 51.41 83 CYS A N 1
ATOM 669 C CA . CYS A 1 83 ? -14.213 -0.441 43.587 1.00 51.41 83 CYS A CA 1
ATOM 670 C C . CYS A 1 83 ? -13.825 -1.737 42.859 1.00 51.41 83 CYS A C 1
ATOM 672 O O . CYS A 1 83 ? -12.649 -1.966 42.592 1.00 51.41 83 CYS A O 1
ATOM 674 N N . ASP A 1 84 ? -14.842 -2.549 42.559 1.00 56.78 84 ASP A N 1
ATOM 675 C CA . ASP A 1 84 ? -14.793 -3.810 41.813 1.00 56.78 84 ASP A CA 1
ATOM 676 C C . ASP A 1 84 ? -14.094 -3.659 40.456 1.00 56.78 84 ASP A C 1
ATOM 678 O O . ASP A 1 84 ? -14.461 -2.807 39.644 1.00 56.78 84 ASP A O 1
ATOM 682 N N . CYS A 1 85 ? -13.157 -4.564 40.181 1.00 54.69 85 CYS A N 1
ATOM 683 C CA . CYS A 1 85 ? -12.428 -4.716 38.918 1.00 54.69 85 CYS A CA 1
ATOM 684 C C . CYS A 1 85 ? -13.301 -5.130 37.714 1.00 54.69 85 CYS A C 1
ATOM 686 O O . CYS A 1 85 ? -12.786 -5.292 36.612 1.00 54.69 85 CYS A O 1
ATOM 688 N N . ASP A 1 86 ? -14.615 -5.260 37.905 1.00 60.75 86 ASP A N 1
ATOM 689 C CA . ASP A 1 86 ? -15.565 -5.767 36.910 1.00 60.75 86 ASP A CA 1
ATOM 690 C C . ASP A 1 86 ? -16.385 -4.648 36.235 1.00 60.75 86 ASP A C 1
ATOM 692 O O . ASP A 1 86 ? -17.442 -4.901 35.651 1.00 60.75 86 ASP A O 1
ATOM 696 N N . GLN A 1 87 ? -15.948 -3.383 36.312 1.00 68.88 87 GLN A N 1
ATOM 697 C CA . GLN A 1 87 ? -16.673 -2.293 35.655 1.00 68.88 87 GLN A CA 1
ATOM 698 C C . GLN A 1 87 ? -16.557 -2.365 34.129 1.00 68.88 87 GLN A C 1
ATOM 700 O O . GLN A 1 87 ? -15.518 -2.102 33.527 1.00 68.88 87 GLN A O 1
ATOM 705 N N . GLU A 1 88 ? -17.685 -2.671 33.497 1.00 79.25 88 GLU A N 1
ATOM 706 C CA . GLU A 1 88 ? -17.866 -2.581 32.054 1.00 79.25 88 GLU A CA 1
ATOM 707 C C . GLU A 1 88 ? -17.703 -1.135 31.552 1.00 79.25 88 GLU A C 1
ATOM 709 O O . GLU A 1 88 ? -18.261 -0.206 32.154 1.00 79.25 88 GLU A O 1
ATOM 714 N N . P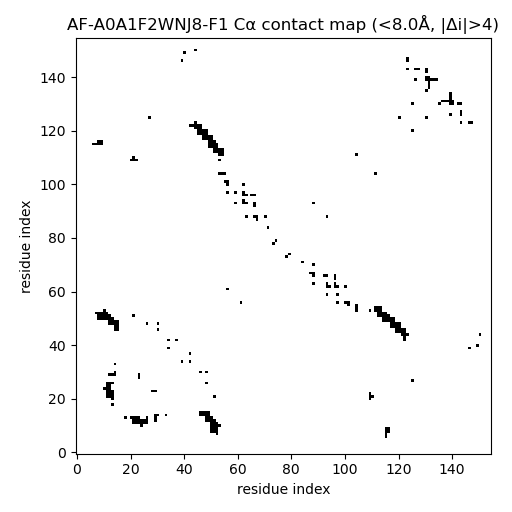RO A 1 89 ? -17.007 -0.911 30.422 1.00 80.81 89 PRO A N 1
ATOM 715 C CA . PRO A 1 89 ? -16.877 0.420 29.855 1.00 80.81 89 PRO A CA 1
ATOM 716 C C . PRO A 1 89 ? -18.247 0.969 29.445 1.00 80.81 89 PRO A C 1
ATOM 718 O O . PRO A 1 89 ? -19.063 0.304 28.806 1.00 80.81 89 PRO A O 1
ATOM 721 N N . SER A 1 90 ? -18.502 2.232 29.790 1.00 85.12 90 SER A N 1
ATOM 722 C CA . SER A 1 90 ? -19.732 2.908 29.369 1.00 85.12 90 SER A CA 1
ATOM 723 C C . SER A 1 90 ? -19.808 3.046 27.842 1.00 85.12 90 SER A C 1
ATOM 725 O O . SER A 1 90 ? -18.789 3.181 27.162 1.00 85.12 90 SER A O 1
ATOM 727 N N . SER A 1 91 ? -21.022 3.141 27.293 1.00 84.62 91 SER A N 1
ATOM 728 C CA . SER A 1 91 ? -21.236 3.383 25.856 1.00 84.62 91 SER A CA 1
ATOM 729 C C . SER A 1 91 ? -20.561 4.660 25.344 1.00 84.62 91 SER A C 1
ATOM 731 O O . SER A 1 91 ? -20.117 4.710 24.198 1.00 84.62 91 SER A O 1
ATOM 733 N N . LYS A 1 92 ? -20.446 5.689 26.195 1.00 86.31 92 LYS A N 1
ATOM 734 C CA . LYS A 1 92 ? -19.739 6.931 25.867 1.00 86.31 92 LYS A CA 1
ATOM 735 C C . LYS A 1 92 ? -18.233 6.702 25.736 1.00 86.31 92 LYS A C 1
ATOM 737 O O . LYS A 1 92 ? -17.634 7.254 24.820 1.00 86.31 92 LYS A O 1
ATOM 742 N N . LEU A 1 93 ? -17.645 5.900 26.624 1.00 82.62 93 LEU A N 1
ATOM 743 C CA . LEU A 1 93 ? -16.224 5.571 26.558 1.00 82.62 93 LEU A CA 1
ATOM 744 C C . LEU A 1 93 ? -15.920 4.728 25.319 1.00 82.62 93 LEU A C 1
ATOM 746 O O . LEU A 1 93 ? -15.035 5.095 24.565 1.00 82.62 93 LEU A O 1
ATOM 750 N N . ILE A 1 94 ? -16.728 3.698 25.044 1.00 83.69 94 ILE A N 1
ATOM 751 C CA . ILE A 1 94 ? -16.600 2.876 23.828 1.00 83.69 94 ILE A CA 1
ATOM 752 C C . ILE A 1 94 ? -16.627 3.758 22.569 1.00 83.69 94 ILE A C 1
ATOM 754 O O . ILE A 1 94 ? -15.806 3.581 21.676 1.00 83.69 94 ILE A O 1
ATOM 758 N N . LYS A 1 95 ? -17.532 4.749 22.506 1.00 84.50 95 LYS A N 1
ATOM 759 C CA . LYS A 1 95 ? -17.608 5.690 21.377 1.00 84.50 95 LYS A CA 1
ATOM 760 C C . LYS A 1 95 ? -16.348 6.551 21.235 1.00 84.50 95 LYS A C 1
ATOM 762 O O . LYS A 1 95 ? -15.875 6.729 20.122 1.00 84.50 95 LYS A O 1
ATOM 767 N N . ILE A 1 96 ? -15.815 7.077 22.339 1.00 86.25 96 ILE A N 1
ATOM 768 C CA . ILE A 1 96 ? -14.577 7.877 22.327 1.00 86.25 96 ILE A CA 1
ATOM 769 C C . ILE A 1 96 ? -13.390 7.016 21.895 1.00 86.25 96 ILE A C 1
ATOM 771 O O . ILE A 1 96 ? -12.584 7.460 21.088 1.00 86.25 96 ILE A O 1
ATOM 775 N N . THR A 1 97 ? -13.294 5.784 22.394 1.00 83.19 97 THR A N 1
ATOM 776 C CA . THR A 1 97 ? -12.238 4.845 22.010 1.00 83.19 97 THR A CA 1
ATOM 777 C C . THR A 1 97 ? -12.314 4.496 20.528 1.00 83.19 97 THR A C 1
ATOM 779 O O . THR A 1 97 ? -11.291 4.492 19.855 1.00 83.19 97 THR A O 1
ATOM 782 N N . GLN A 1 98 ? -13.519 4.288 19.994 1.00 83.38 98 GLN A N 1
ATOM 783 C CA . GLN A 1 98 ? -13.728 4.092 18.561 1.00 83.38 98 GLN A CA 1
ATOM 784 C C . GLN A 1 98 ? -13.257 5.312 17.750 1.00 83.38 98 GLN A C 1
ATOM 786 O O . GLN A 1 98 ? -12.500 5.152 16.801 1.00 83.38 98 GLN A O 1
ATOM 791 N N . GLU A 1 99 ? -13.640 6.530 18.152 1.00 83.69 99 GLU A N 1
ATOM 792 C CA . GLU A 1 99 ? -13.200 7.770 17.492 1.00 83.69 99 GLU A CA 1
ATOM 793 C C . GLU A 1 99 ? -11.676 7.962 17.580 1.00 83.69 99 GLU A C 1
ATOM 795 O O . GLU A 1 99 ? -11.059 8.430 16.622 1.00 83.69 99 GLU A O 1
ATOM 800 N N . LEU A 1 100 ? -11.059 7.583 18.704 1.00 82.25 100 LEU A N 1
ATOM 801 C CA . LEU A 1 100 ? -9.610 7.598 18.876 1.00 82.25 100 LEU A CA 1
ATOM 802 C C . LEU A 1 100 ? -8.940 6.605 17.927 1.00 82.25 100 LEU A C 1
ATOM 804 O O . LEU A 1 100 ? -8.024 7.005 17.223 1.00 82.25 100 LEU A O 1
ATOM 808 N N . MET A 1 101 ? -9.409 5.355 17.863 1.00 77.94 101 MET A N 1
ATOM 809 C CA . MET A 1 101 ? -8.886 4.347 16.934 1.00 77.94 101 MET A CA 1
ATOM 810 C C . MET A 1 101 ? -9.012 4.812 15.483 1.00 77.94 101 MET A C 1
ATOM 812 O O . MET A 1 101 ? -8.029 4.770 14.748 1.00 77.94 101 MET A O 1
ATOM 816 N N . ASP A 1 102 ? -10.184 5.316 15.091 1.00 76.12 102 ASP A N 1
ATOM 817 C CA . ASP A 1 102 ? -10.424 5.849 13.749 1.00 76.12 102 ASP A CA 1
ATOM 818 C C . ASP A 1 102 ? -9.465 7.011 13.441 1.00 76.12 102 ASP A C 1
ATOM 820 O O . ASP A 1 102 ? -8.844 7.049 12.381 1.00 76.12 102 ASP A O 1
ATOM 824 N N . THR A 1 103 ? -9.286 7.937 14.389 1.00 77.31 103 THR A N 1
ATOM 825 C CA . THR A 1 103 ? -8.370 9.078 14.238 1.00 77.31 103 THR A CA 1
ATOM 826 C C . THR A 1 103 ? -6.917 8.625 14.178 1.00 77.31 103 THR A C 1
ATOM 828 O O . THR A 1 103 ? -6.169 9.107 13.337 1.00 77.31 103 THR A O 1
ATOM 831 N N . THR A 1 104 ? -6.498 7.684 15.024 1.00 74.69 104 THR A N 1
ATOM 832 C CA . THR A 1 104 ? -5.144 7.128 14.999 1.00 74.69 104 THR A CA 1
ATOM 833 C C . THR A 1 104 ? -4.881 6.441 13.667 1.00 74.69 104 THR A C 1
ATOM 835 O O . THR A 1 104 ? -3.858 6.712 13.064 1.00 74.69 104 THR A O 1
ATOM 838 N N . ILE A 1 105 ? -5.809 5.645 13.138 1.00 70.81 105 ILE A N 1
ATOM 839 C CA . ILE A 1 105 ? -5.682 5.036 11.804 1.00 70.81 105 ILE A CA 1
ATOM 840 C C . ILE A 1 105 ? -5.578 6.102 10.694 1.00 70.81 105 ILE A C 1
ATOM 842 O O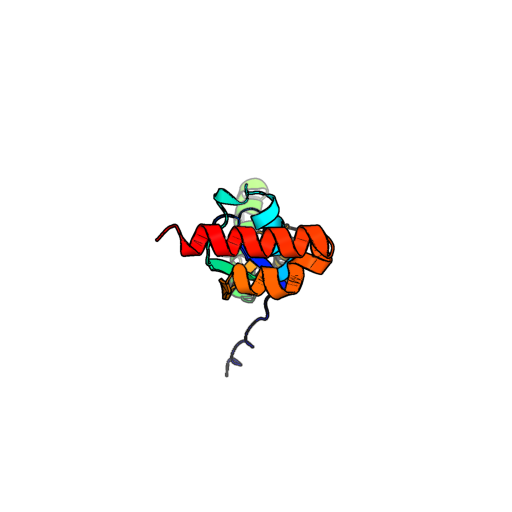 . ILE A 1 105 ? -4.891 5.903 9.690 1.00 70.81 105 ILE A O 1
ATOM 846 N N . ILE A 1 106 ? -6.259 7.242 10.846 1.00 68.81 106 ILE A N 1
ATOM 847 C CA . ILE A 1 106 ? -6.184 8.354 9.888 1.00 68.81 106 ILE A CA 1
ATOM 848 C C . ILE A 1 106 ? -4.828 9.075 9.968 1.00 68.81 106 ILE A C 1
ATOM 850 O O . ILE A 1 106 ? -4.192 9.304 8.934 1.00 68.81 106 ILE A O 1
ATOM 854 N N . GLU A 1 107 ? -4.394 9.419 11.179 1.00 69.12 107 GLU A N 1
ATOM 855 C CA . GLU A 1 107 ? -3.236 10.276 11.460 1.00 69.12 107 GLU A CA 1
ATOM 856 C C . GLU A 1 107 ? -1.902 9.517 11.454 1.00 69.12 107 GLU A C 1
ATOM 858 O O . GLU A 1 107 ? -0.861 10.081 11.104 1.00 69.12 107 GLU A O 1
ATOM 863 N N . PHE A 1 108 ? -1.900 8.230 11.808 1.00 65.00 108 PHE A N 1
ATOM 864 C CA . PHE A 1 108 ? -0.719 7.387 11.670 1.00 65.00 108 PHE A CA 1
ATOM 865 C C . PHE A 1 108 ? -0.540 7.039 10.185 1.00 65.00 108 PHE A C 1
ATOM 867 O O . PHE A 1 108 ? -1.264 6.228 9.610 1.00 65.00 108 PHE A O 1
ATOM 874 N N . LYS A 1 109 ? 0.438 7.711 9.559 1.00 60.34 109 LYS A N 1
ATOM 875 C CA . LYS A 1 109 ? 1.044 7.401 8.246 1.00 60.34 109 LYS A CA 1
ATOM 876 C C . LYS A 1 109 ? 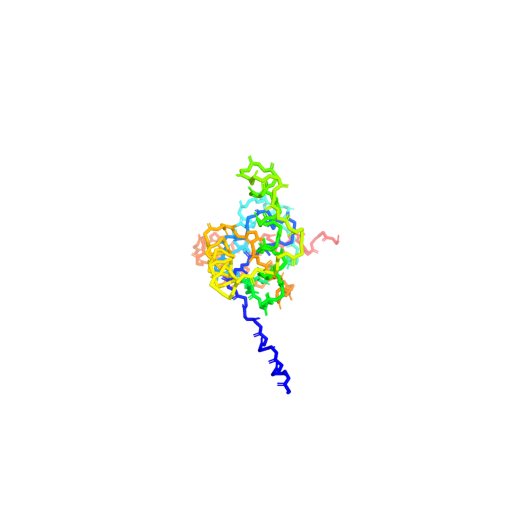1.268 5.877 8.063 1.00 60.34 109 LYS A C 1
ATOM 878 O O . LYS A 1 109 ? 1.343 5.181 9.067 1.00 60.34 109 LYS A O 1
ATOM 883 N N . PRO A 1 110 ? 1.464 5.368 6.826 1.00 54.97 110 PRO A N 1
ATOM 884 C CA . PRO A 1 110 ? 0.782 4.231 6.168 1.00 54.97 110 PRO A CA 1
ATOM 885 C C . PRO A 1 110 ? 0.654 2.867 6.878 1.00 54.97 110 PRO A C 1
ATOM 887 O O . PRO A 1 110 ? 0.124 1.928 6.294 1.00 54.97 110 PRO A O 1
ATOM 890 N N . TRP A 1 111 ? 1.102 2.715 8.115 1.00 59.16 111 TRP A N 1
ATOM 891 C CA . TRP A 1 111 ? 1.178 1.448 8.835 1.00 59.16 111 TRP A CA 1
ATOM 892 C C . TRP A 1 111 ? -0.179 0.826 9.187 1.00 59.16 111 TRP A C 1
ATOM 894 O O . TRP A 1 111 ? -0.234 -0.364 9.473 1.00 59.16 111 TRP A O 1
ATOM 904 N N . ALA A 1 112 ? -1.277 1.584 9.139 1.00 68.44 112 ALA A N 1
ATOM 905 C CA . ALA A 1 112 ? -2.622 1.059 9.377 1.00 68.44 112 ALA A CA 1
ATOM 906 C C . ALA A 1 112 ? -3.347 0.702 8.067 1.00 68.44 112 ALA A C 1
ATOM 908 O O . ALA A 1 112 ? -4.476 1.144 7.843 1.00 68.44 112 ALA A O 1
ATOM 909 N N . CYS A 1 113 ? -2.703 -0.063 7.183 1.00 75.81 113 CYS A N 1
ATOM 910 C CA . CYS A 1 113 ? -3.330 -0.537 5.950 1.00 75.81 113 CYS A CA 1
ATOM 911 C C . CYS A 1 113 ? -3.364 -2.065 5.875 1.00 75.81 113 CYS A C 1
ATOM 913 O O . CYS A 1 113 ? -2.393 -2.735 6.213 1.00 75.81 113 CYS A O 1
ATOM 915 N N . ASP A 1 114 ? -4.476 -2.601 5.380 1.00 82.31 114 ASP A N 1
ATOM 916 C CA . ASP A 1 114 ? -4.586 -3.999 4.978 1.00 82.31 114 ASP A CA 1
ATOM 917 C C . ASP A 1 114 ? -4.172 -4.129 3.511 1.00 82.31 114 ASP A C 1
ATOM 919 O O . ASP A 1 114 ? -4.559 -3.306 2.673 1.00 82.31 114 ASP A O 1
ATOM 923 N N . GLN A 1 115 ? -3.436 -5.188 3.176 1.00 86.38 115 GLN A N 1
ATOM 924 C CA . GLN A 1 115 ? -3.236 -5.556 1.779 1.00 86.38 115 GLN A CA 1
ATOM 925 C C . GLN A 1 115 ? -4.558 -6.083 1.208 1.00 86.38 115 GLN A C 1
ATOM 927 O O . GLN A 1 115 ? -5.132 -7.050 1.712 1.00 86.38 115 GLN A O 1
ATOM 932 N N . VAL A 1 116 ? -5.033 -5.455 0.136 1.00 89.69 116 VAL A N 1
ATOM 933 C CA . VAL A 1 116 ? -6.309 -5.789 -0.521 1.00 89.69 116 VAL A CA 1
ATOM 934 C C . VAL A 1 116 ? -6.117 -6.322 -1.937 1.00 89.69 116 VAL A C 1
ATOM 936 O O . VAL A 1 116 ? -7.013 -6.976 -2.478 1.00 89.69 116 VAL A O 1
ATOM 939 N N . GLU A 1 117 ? -4.944 -6.075 -2.521 1.00 91.94 117 GLU A N 1
ATOM 940 C CA . GLU A 1 117 ? -4.613 -6.443 -3.891 1.00 91.94 117 GLU A CA 1
ATOM 941 C C . GLU A 1 117 ? -3.120 -6.769 -4.052 1.00 91.94 117 GLU A C 1
ATOM 943 O O . GLU A 1 117 ? -2.269 -6.337 -3.272 1.00 91.94 117 GLU A O 1
ATOM 948 N N . SER A 1 118 ? -2.807 -7.582 -5.060 1.00 93.44 118 SER A N 1
ATOM 949 C CA . SER A 1 118 ? -1.452 -7.992 -5.417 1.00 93.44 118 SER A CA 1
ATOM 950 C C . SER A 1 118 ? -1.396 -8.177 -6.934 1.00 93.44 118 SER A C 1
ATOM 952 O O . SER A 1 118 ? -2.189 -8.939 -7.493 1.00 93.44 118 SER A O 1
ATOM 954 N N . VAL A 1 119 ? -0.507 -7.439 -7.599 1.00 94.44 119 VAL A N 1
ATOM 955 C CA . VAL A 1 119 ? -0.369 -7.374 -9.058 1.00 94.44 119 VAL A CA 1
ATOM 956 C C . VAL A 1 119 ? 1.083 -7.625 -9.447 1.00 94.44 119 VAL A C 1
ATOM 958 O O . VAL A 1 119 ? 1.984 -6.917 -9.006 1.00 94.44 119 VAL A O 1
ATOM 961 N N . GLU A 1 120 ? 1.307 -8.620 -10.300 1.00 96.44 120 GLU A N 1
ATOM 962 C CA . GLU A 1 120 ? 2.601 -8.823 -10.952 1.00 96.44 120 GLU A CA 1
ATOM 963 C C . GLU A 1 120 ? 2.675 -7.925 -12.197 1.00 96.44 120 GLU A C 1
ATOM 965 O O . GLU A 1 120 ? 1.901 -8.088 -13.143 1.00 96.44 120 GLU A O 1
ATOM 970 N N . ALA A 1 121 ? 3.584 -6.950 -12.185 1.00 94.69 121 ALA A N 1
ATOM 971 C CA . ALA A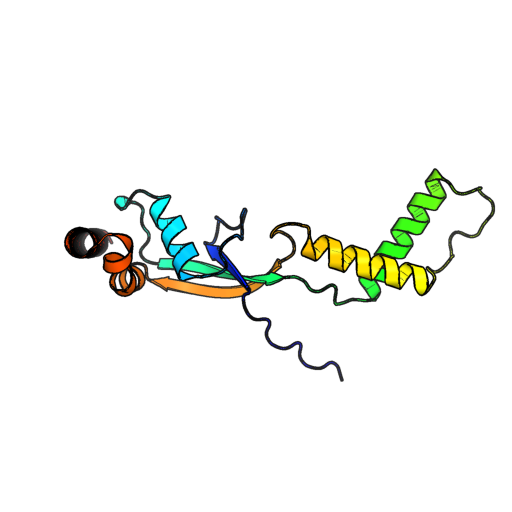 1 121 ? 3.788 -5.995 -13.267 1.00 94.69 121 ALA A CA 1
ATOM 972 C C . ALA A 1 121 ? 5.019 -6.372 -14.103 1.00 94.69 121 ALA A C 1
ATOM 974 O O . ALA A 1 121 ? 6.108 -6.575 -13.565 1.00 94.69 121 ALA A O 1
ATOM 975 N N . ASN A 1 122 ? 4.867 -6.433 -15.429 1.00 95.50 122 ASN A N 1
ATOM 976 C CA . ASN A 1 122 ? 5.991 -6.611 -16.347 1.00 95.50 122 ASN A CA 1
ATOM 977 C C . ASN A 1 122 ? 6.685 -5.265 -16.606 1.00 95.50 122 ASN A C 1
ATOM 979 O O . ASN A 1 122 ? 6.057 -4.317 -17.079 1.00 95.50 122 ASN A O 1
ATOM 983 N N . VAL A 1 123 ? 7.991 -5.193 -16.341 1.00 93.69 123 VAL A N 1
ATOM 984 C CA . VAL A 1 123 ? 8.763 -3.946 -16.475 1.00 93.69 123 VAL A CA 1
ATOM 985 C C . VAL A 1 123 ? 8.900 -3.519 -17.936 1.00 93.69 123 VAL A C 1
ATOM 987 O O . VAL A 1 123 ? 8.824 -2.333 -18.237 1.00 93.69 123 VAL A O 1
ATOM 990 N N . GLY A 1 124 ? 9.027 -4.466 -18.868 1.00 92.81 124 GLY A N 1
ATOM 991 C CA . GLY A 1 124 ? 9.102 -4.160 -20.298 1.00 92.81 124 GLY A CA 1
ATOM 992 C C . GLY A 1 124 ? 7.817 -3.524 -20.832 1.00 92.81 124 GLY A C 1
ATOM 993 O O . GLY A 1 124 ? 7.878 -2.537 -21.567 1.00 92.81 124 GLY A O 1
ATOM 994 N N . ASP A 1 125 ? 6.659 -4.047 -20.426 1.00 94.00 125 ASP A N 1
ATOM 995 C CA . ASP A 1 125 ? 5.357 -3.477 -20.787 1.00 94.00 125 ASP A CA 1
ATOM 996 C C . ASP A 1 125 ? 5.156 -2.092 -20.159 1.00 94.00 125 ASP A C 1
ATOM 998 O O . ASP A 1 125 ? 4.682 -1.171 -20.831 1.00 94.00 125 ASP A O 1
ATOM 1002 N N . TRP A 1 126 ? 5.572 -1.921 -18.900 1.00 94.69 126 TRP A N 1
ATOM 1003 C CA . TRP A 1 126 ? 5.531 -0.628 -18.220 1.00 94.69 126 TRP A CA 1
ATOM 1004 C C . TRP A 1 126 ? 6.413 0.408 -18.934 1.00 94.69 126 TRP A C 1
ATOM 1006 O O . TRP A 1 126 ? 5.936 1.487 -19.283 1.00 94.69 126 TRP A O 1
ATOM 1016 N N . LEU A 1 127 ? 7.660 0.063 -19.272 1.00 92.25 127 LEU A N 1
ATOM 1017 C CA . LEU A 1 127 ? 8.566 0.944 -20.017 1.00 92.25 127 LEU A CA 1
ATOM 1018 C C . LEU A 1 127 ? 8.005 1.317 -21.390 1.00 92.25 127 LEU A C 1
ATOM 1020 O O . LEU A 1 127 ? 8.068 2.475 -21.789 1.00 92.25 127 LEU A O 1
ATOM 1024 N N . ASN A 1 128 ? 7.407 0.368 -22.109 1.00 91.50 128 ASN A N 1
ATOM 1025 C CA . ASN A 1 128 ? 6.795 0.644 -23.408 1.00 91.50 128 ASN A CA 1
ATOM 1026 C C . ASN A 1 128 ? 5.664 1.686 -23.311 1.00 91.50 128 ASN A C 1
ATOM 1028 O O . ASN A 1 128 ? 5.478 2.497 -24.217 1.00 91.50 128 ASN A O 1
ATOM 1032 N N . LYS A 1 129 ? 4.928 1.691 -22.194 1.00 92.94 129 LYS A N 1
ATOM 1033 C CA . LYS A 1 129 ? 3.850 2.649 -21.931 1.00 92.94 129 LYS A CA 1
ATOM 1034 C C . LYS A 1 129 ? 4.359 3.994 -21.395 1.00 92.94 129 LYS A C 1
ATOM 1036 O O . LYS A 1 129 ? 3.779 5.013 -21.750 1.00 92.94 129 LYS A O 1
ATOM 1041 N N . HIS A 1 130 ? 5.409 4.005 -20.571 1.00 90.94 130 HIS A N 1
ATOM 1042 C CA . HIS A 1 130 ? 5.772 5.169 -19.748 1.00 90.94 130 HIS A CA 1
ATOM 1043 C C . HIS A 1 130 ? 7.133 5.803 -20.061 1.00 90.94 130 HIS A C 1
ATOM 1045 O O . HIS A 1 130 ? 7.332 6.976 -19.759 1.00 90.94 130 HIS A O 1
ATOM 1051 N N . ALA A 1 131 ? 8.071 5.093 -20.696 1.00 84.06 131 ALA A N 1
ATOM 1052 C CA . ALA A 1 131 ? 9.456 5.561 -20.807 1.00 84.06 131 ALA A CA 1
ATOM 1053 C C . ALA A 1 131 ? 9.603 6.889 -21.568 1.00 84.06 131 ALA A C 1
ATOM 1055 O O . ALA A 1 131 ? 10.424 7.727 -21.204 1.00 84.06 131 ALA A O 1
ATOM 1056 N N . ILE A 1 132 ? 8.796 7.103 -22.610 1.00 84.06 132 ILE A N 1
ATOM 1057 C CA . ILE A 1 132 ? 8.824 8.354 -23.383 1.00 84.06 132 ILE A CA 1
ATOM 1058 C C . ILE A 1 132 ? 8.319 9.531 -22.544 1.00 84.06 132 ILE A C 1
ATOM 1060 O O . ILE A 1 132 ? 8.876 10.622 -22.636 1.00 84.06 132 ILE A O 1
ATOM 1064 N N . ASP A 1 133 ? 7.296 9.320 -21.721 1.00 84.94 133 ASP A N 1
ATOM 1065 C CA . ASP A 1 133 ? 6.746 10.377 -20.873 1.00 84.94 133 ASP A CA 1
ATOM 1066 C C . ASP A 1 133 ? 7.697 10.711 -19.713 1.00 84.94 133 ASP A C 1
ATOM 1068 O O . ASP A 1 133 ? 7.822 11.875 -19.333 1.00 84.94 133 ASP A O 1
ATOM 1072 N N . CYS A 1 134 ? 8.406 9.708 -19.184 1.00 79.00 134 CYS A N 1
ATOM 1073 C CA . CYS A 1 134 ? 9.355 9.877 -18.084 1.00 79.00 134 CYS A CA 1
ATOM 1074 C C . CYS A 1 134 ? 10.684 10.516 -18.517 1.00 79.00 134 CYS A C 1
ATOM 1076 O O . CYS A 1 134 ? 11.195 11.383 -17.809 1.00 79.00 134 CYS A O 1
ATOM 1078 N N . TRP A 1 135 ? 11.241 10.107 -19.664 1.00 81.88 135 TRP A N 1
ATOM 1079 C CA . TRP A 1 135 ? 12.610 10.466 -20.072 1.00 81.88 135 TRP A CA 1
ATOM 1080 C C . TRP A 1 135 ? 12.700 11.178 -21.431 1.00 81.88 135 TRP A C 1
ATOM 1082 O O . TRP A 1 135 ? 13.763 11.636 -21.836 1.00 81.88 135 TRP A O 1
ATOM 1092 N N . GLY A 1 136 ? 11.587 11.341 -22.145 1.00 85.31 136 GLY A N 1
ATOM 1093 C CA . GLY A 1 136 ? 11.568 11.920 -23.487 1.00 85.31 136 GLY A CA 1
ATOM 1094 C C . GLY A 1 136 ? 11.800 10.890 -24.597 1.00 85.31 136 GLY A C 1
ATOM 1095 O O . GLY A 1 136 ? 12.100 9.722 -24.366 1.00 85.31 136 GLY A O 1
ATOM 1096 N N . GLU A 1 137 ? 11.616 11.316 -25.849 1.00 84.19 137 GLU A N 1
ATOM 1097 C CA . GLU A 1 137 ? 11.507 10.393 -26.988 1.00 84.19 137 GLU A CA 1
ATOM 1098 C C . GLU A 1 137 ? 12.801 9.625 -27.311 1.00 84.19 137 GLU A C 1
ATOM 1100 O O . GLU A 1 137 ? 12.732 8.450 -27.670 1.00 84.19 137 GLU A O 1
ATOM 1105 N N . GLU A 1 138 ? 13.965 10.272 -27.226 1.00 88.56 138 GLU A N 1
ATOM 1106 C CA . GLU A 1 138 ? 15.256 9.649 -27.555 1.00 88.56 138 GLU A CA 1
ATOM 1107 C C . GLU A 1 138 ? 15.717 8.717 -26.425 1.00 88.56 138 GLU A C 1
ATOM 1109 O O . GLU A 1 138 ? 15.853 7.511 -26.639 1.00 88.56 138 GLU A O 1
ATOM 1114 N N . GLU A 1 139 ? 15.832 9.252 -25.207 1.00 86.31 139 GLU A N 1
ATOM 1115 C CA . GLU A 1 139 ? 16.268 8.523 -24.009 1.00 86.31 139 GLU A CA 1
ATOM 1116 C C . GLU A 1 139 ? 15.284 7.408 -23.613 1.00 86.31 139 GLU A C 1
ATOM 1118 O O . GLU A 1 139 ? 15.699 6.305 -23.261 1.00 86.31 139 GLU A O 1
ATOM 1123 N N . GLY A 1 140 ? 13.972 7.624 -23.765 1.00 87.94 140 GLY A N 1
ATOM 1124 C CA . GLY A 1 140 ? 12.961 6.600 -23.495 1.00 87.94 140 GLY A CA 1
ATOM 1125 C C . GLY A 1 140 ? 13.036 5.410 -24.461 1.00 87.94 140 GLY A C 1
ATOM 1126 O O . GLY A 1 140 ? 12.909 4.257 -24.040 1.00 87.94 140 GLY A O 1
ATOM 1127 N N . LYS A 1 141 ? 13.291 5.656 -25.758 1.00 89.06 141 LYS A N 1
ATOM 1128 C CA . LYS A 1 141 ? 13.490 4.577 -26.746 1.00 89.06 141 LYS A CA 1
ATOM 1129 C C . LYS A 1 141 ? 14.788 3.817 -26.500 1.00 89.06 141 LYS A C 1
ATOM 1131 O O . LYS A 1 141 ? 14.799 2.593 -26.644 1.00 89.06 141 LYS A O 1
ATOM 1136 N N . GLU A 1 142 ? 15.860 4.527 -26.154 1.00 90.69 142 GLU A N 1
ATOM 1137 C CA . GLU A 1 142 ? 17.141 3.919 -25.795 1.00 90.69 142 GLU A CA 1
ATOM 1138 C C . GLU A 1 142 ? 16.976 3.017 -24.571 1.00 90.69 142 GLU A C 1
ATOM 1140 O O . GLU A 1 142 ? 17.239 1.821 -24.675 1.00 90.69 142 GLU A O 1
ATOM 1145 N N . THR A 1 143 ? 16.393 3.532 -23.487 1.00 88.06 143 THR A N 1
ATOM 1146 C CA . THR A 1 143 ? 16.129 2.787 -22.245 1.00 88.06 143 THR A CA 1
ATOM 1147 C C . THR A 1 143 ? 15.356 1.490 -22.500 1.00 88.06 143 THR A C 1
ATOM 1149 O O . THR A 1 143 ? 15.776 0.410 -22.080 1.00 88.06 143 THR A O 1
ATOM 1152 N N . LEU A 1 144 ? 14.252 1.553 -23.257 1.00 87.62 144 LEU A N 1
ATOM 1153 C CA . LEU A 1 144 ? 13.467 0.363 -23.606 1.00 87.62 144 LEU A CA 1
ATOM 1154 C C . LEU A 1 144 ? 14.283 -0.647 -24.431 1.00 87.62 144 LEU A C 1
ATOM 1156 O O . LEU A 1 144 ? 14.178 -1.863 -24.228 1.00 87.62 144 LEU A O 1
ATOM 1160 N N . SER A 1 145 ? 15.088 -0.156 -25.375 1.00 88.69 145 SER A N 1
ATOM 1161 C CA . SER A 1 145 ? 15.946 -0.992 -26.214 1.00 88.69 145 SER A CA 1
ATOM 1162 C C . SER A 1 145 ? 17.049 -1.668 -25.396 1.00 88.69 145 SER A C 1
ATOM 1164 O O . SER A 1 145 ? 17.309 -2.859 -25.584 1.00 88.69 145 SER A O 1
ATOM 1166 N N . GLU A 1 146 ? 17.685 -0.939 -24.480 1.00 89.75 146 GLU A N 1
ATOM 1167 C CA . GLU A 1 146 ? 18.734 -1.466 -23.610 1.00 89.75 146 GLU A CA 1
ATOM 1168 C C . GLU A 1 146 ? 18.195 -2.513 -22.639 1.00 89.75 146 GLU A C 1
ATOM 1170 O O . GLU A 1 146 ? 18.748 -3.614 -22.584 1.00 89.75 146 GLU A O 1
ATOM 1175 N N . PHE A 1 147 ? 17.067 -2.234 -21.978 1.00 89.75 147 PHE A N 1
ATOM 1176 C CA . PHE A 1 147 ? 16.370 -3.201 -21.130 1.00 89.75 147 PHE A CA 1
ATOM 1177 C C . PHE A 1 147 ? 16.031 -4.483 -21.908 1.00 89.75 147 PHE A C 1
ATOM 1179 O O . PHE A 1 147 ? 16.363 -5.597 -21.494 1.00 89.75 147 PHE A O 1
ATOM 1186 N N . THR A 1 148 ? 15.441 -4.335 -23.100 1.00 87.19 148 THR A N 1
ATOM 1187 C CA . THR A 1 148 ? 15.078 -5.475 -23.957 1.00 87.19 148 THR A CA 1
ATOM 1188 C C . THR A 1 148 ? 16.297 -6.300 -24.369 1.00 87.19 148 THR A C 1
ATOM 1190 O O . THR A 1 148 ? 16.203 -7.523 -24.472 1.00 87.19 148 THR A O 1
ATOM 1193 N N . ARG A 1 149 ? 17.435 -5.653 -24.641 1.00 86.75 149 ARG A N 1
ATOM 1194 C CA . ARG A 1 149 ? 18.688 -6.331 -24.993 1.00 86.75 149 ARG A CA 1
ATOM 1195 C C . ARG A 1 149 ? 19.232 -7.112 -23.799 1.00 86.75 149 ARG A C 1
ATOM 1197 O O . ARG A 1 149 ? 19.473 -8.309 -23.928 1.00 86.75 149 ARG A O 1
ATOM 1204 N N . TYR A 1 150 ? 19.345 -6.461 -22.643 1.00 84.44 150 TYR A N 1
ATOM 1205 C CA . TYR A 1 150 ? 19.908 -7.052 -21.430 1.00 84.44 150 TYR A CA 1
ATOM 1206 C C . TYR A 1 150 ? 19.160 -8.324 -20.998 1.00 84.44 150 TYR A C 1
ATOM 1208 O O . TYR A 1 150 ? 19.780 -9.364 -20.769 1.00 84.44 150 TYR A O 1
ATOM 1216 N N . HIS A 1 151 ? 17.824 -8.292 -20.998 1.00 79.88 151 HIS A N 1
ATOM 1217 C CA . HIS A 1 151 ? 16.995 -9.423 -20.557 1.00 79.88 151 HIS A CA 1
ATOM 1218 C C . HIS A 1 151 ? 16.676 -10.461 -21.645 1.00 79.88 151 HIS A C 1
ATOM 1220 O O . HIS A 1 151 ? 16.113 -11.510 -21.344 1.00 79.88 151 HIS A O 1
ATOM 1226 N N . LYS A 1 152 ? 17.040 -10.218 -22.911 1.00 77.56 152 LYS A N 1
ATOM 1227 C CA . LYS A 1 152 ? 17.057 -11.273 -23.945 1.00 77.56 152 LYS A CA 1
ATOM 1228 C C . LYS A 1 152 ? 18.370 -12.050 -23.966 1.00 77.56 152 LYS A C 1
ATOM 1230 O O . LYS A 1 152 ? 18.385 -13.194 -24.414 1.00 77.56 152 LYS A O 1
ATOM 1235 N N . GLU A 1 153 ? 19.459 -11.422 -23.535 1.00 64.81 153 GLU A N 1
ATOM 1236 C CA . GLU A 1 153 ? 20.813 -11.985 -23.573 1.00 64.81 153 GLU A CA 1
ATOM 1237 C C . GLU A 1 153 ? 21.218 -12.665 -22.253 1.00 64.81 153 GLU A C 1
ATOM 1239 O O . GLU A 1 153 ? 22.161 -13.459 -22.245 1.00 64.81 153 GLU A O 1
ATOM 1244 N N . THR A 1 154 ? 20.476 -12.421 -21.169 1.00 56.22 154 THR A N 1
ATOM 1245 C CA . THR A 1 154 ? 20.737 -12.972 -19.831 1.00 56.22 154 THR A CA 1
ATOM 1246 C C . THR A 1 154 ? 19.547 -13.849 -19.402 1.00 56.22 154 THR A C 1
ATOM 1248 O O . THR A 1 154 ? 18.476 -13.293 -19.161 1.00 56.22 154 THR A O 1
ATOM 1251 N N . PRO A 1 155 ? 19.678 -15.194 -19.400 1.00 48.91 155 PRO A N 1
ATOM 1252 C CA . PRO A 1 155 ? 18.597 -16.118 -19.038 1.00 48.91 155 PRO A CA 1
ATOM 1253 C C . PRO A 1 155 ? 18.295 -16.160 -17.537 1.00 48.91 155 PRO A C 1
ATOM 1255 O O . PRO A 1 155 ? 19.229 -15.942 -16.732 1.00 48.91 155 PRO A O 1
#

Sequence (155 aa):
MIEPCGKQEAELWAVEGWDENITHSDMDECIGDYLNGLSMENWPTTIQVNGFSRMKAKFQREAIDLARELLVELWEEYGNQICDCDQEPSSKLIKITQELMDTTIIEFKPWACDQVESVEANVGDWLNKHAIDCWGEEEGKETLSEFTRYHKETP

Secondary structure (DSSP, 8-state):
-PPP---PPPSEEEETT-GGG--BSSHHHHHHHHHHTS-GGG--SEEEEEEEEE-----HHHHHHHHHHHHHHHHHHH--S-S-TT-PPPHHHHHHHHHHHHHHHHHSTTTSEEEEEEEEEEHHHHHHHHHHHHH-HHHHHHHHHHHHHHHHH--

Nearest PDB structures (foldseek):
  8r5w-assembly1_G  TM=5.310E-01  e=5.611E+00  Mus musculus